Protein AF-A0A2D3VMS0-F1 (afdb_monomer)

pLDDT: mean 95.57, std 4.61, range [65.31, 98.81]

Mean predicted aligned error: 2.78 Å

Solvent-accessible surface area (backbone atoms only — not comparable to full-atom values): 6832 Å² total; per-residue (Å²): 135,84,88,51,73,65,53,47,40,50,52,5,47,57,45,10,57,78,22,59,78,55,9,59,97,47,77,51,28,7,10,23,30,27,40,76,86,72,46,79,51,24,73,24,38,20,60,36,67,91,52,36,49,12,61,56,50,11,49,52,48,26,46,30,72,75,68,70,49,63,71,65,72,77,53,71,52,43,59,57,46,53,54,47,49,74,73,67,44,84,63,71,43,54,53,20,34,42,33,57,70,54,85,64,47,80,56,76,67,100,43,67,30,50,42,58,48,47,58,75,46,44,53,65,40,114

Sequence (126 aa):
MVIDANFYMNLALREAWKYQGLTYQNPAVGCTIVGKHGEILAVEAHKKAGEPHAEVEALKMAYYKLTSDEEILKLTASAEIHTYLSKNHNNCFVGTSVFTTLEPCSHIGKTPSCADLLCKLKIKKL

Secondary structure (DSSP, 8-state):
---SHHHHHHHHHHHHHTTTTTTTTSPP-EEEEE-TTS-EEEEEE--STTSPPHHHHHHHHHHHHHH--THHHH--SHHHHHHHHHHH-TTTTTT-EEEESSPPP-S-SSS--HHHHHHHTT-SB-

Foldseek 3Di:
DDQDLVNQLVLQVVQLVVQCPQAPVDHRKWKWKAAQVRDTLFIHIDRYHQWAHNLLVRVLSSQCSQPVDCVSVVDTHQQVSLVCCLVPVPLSQANMEMHMPDDWAPDCDSHGTSVVSCVSSNHPYD

Nearest PDB structures (foldseek):
  2b3z-assembly1_D  TM=9.300E-01  e=3.241E-07  Bacillus subtilis
  3zpc-assembly1_B  TM=9.444E-01  e=4.997E-07  Acinetobacter baumannii
  2w4l-assembly1_C  TM=7.124E-01  e=3.688E-03  Homo sapiens
  2w4l-assembly1_F  TM=6.275E-01  e=9.922E-03  Homo sapiens
  5xko-assembly1_A  TM=6.334E-01  e=7.747E-03  Mycolicibacterium smegmatis MC2 155

Structure (mmCIF, N/CA/C/O backbone):
data_AF-A0A2D3VMS0-F1
#
_entry.id   AF-A0A2D3VMS0-F1
#
loop_
_atom_site.group_PDB
_atom_site.id
_atom_site.type_symbol
_atom_site.label_atom_id
_atom_site.label_alt_id
_atom_site.label_comp_id
_atom_site.label_asym_id
_atom_site.label_entity_id
_atom_site.label_seq_id
_atom_site.pdbx_PDB_ins_code
_atom_site.Cartn_x
_atom_site.Cartn_y
_atom_site.Cartn_z
_atom_site.occupancy
_atom_site.B_iso_or_equiv
_atom_site.auth_seq_id
_atom_site.auth_comp_id
_atom_site.auth_asym_id
_atom_site.auth_atom_id
_atom_site.pdbx_PDB_model_num
ATOM 1 N N . MET A 1 1 ? -25.088 -6.061 -6.318 1.00 65.31 1 MET A N 1
ATOM 2 C CA . MET A 1 1 ? -23.634 -6.330 -6.317 1.00 65.31 1 MET A CA 1
ATOM 3 C C . MET A 1 1 ? -23.244 -6.674 -4.892 1.00 65.31 1 MET A C 1
ATOM 5 O O . MET A 1 1 ? -23.575 -5.898 -4.007 1.00 65.31 1 MET A O 1
ATOM 9 N N . VAL A 1 2 ? -22.657 -7.847 -4.662 1.00 79.19 2 VAL A N 1
ATOM 10 C CA . VAL A 1 2 ? -22.180 -8.258 -3.332 1.00 79.19 2 VAL A CA 1
ATOM 11 C C . VAL A 1 2 ? -20.763 -7.714 -3.164 1.00 79.19 2 VAL A C 1
ATOM 13 O O . VAL A 1 2 ? -19.952 -7.862 -4.074 1.00 79.19 2 VAL A O 1
ATOM 16 N N . ILE A 1 3 ? -20.489 -7.038 -2.048 1.00 89.56 3 ILE A N 1
ATOM 17 C CA . ILE A 1 3 ? -19.142 -6.570 -1.706 1.00 89.56 3 ILE A CA 1
ATOM 18 C C . ILE A 1 3 ? -18.486 -7.672 -0.872 1.00 89.56 3 ILE A C 1
ATOM 20 O O . ILE A 1 3 ? -18.919 -7.945 0.245 1.00 89.56 3 ILE A O 1
ATOM 24 N N . ASP A 1 4 ? -17.476 -8.326 -1.437 1.00 92.44 4 ASP A N 1
ATOM 25 C CA . ASP A 1 4 ? -16.727 -9.425 -0.826 1.00 92.44 4 ASP A CA 1
ATOM 26 C C . ASP A 1 4 ? -15.218 -9.317 -1.136 1.00 92.44 4 ASP A C 1
ATOM 28 O O . ASP A 1 4 ? -14.747 -8.342 -1.724 1.00 92.44 4 ASP A O 1
ATOM 32 N N . ALA A 1 5 ? -14.432 -10.323 -0.744 1.00 94.12 5 ALA A N 1
ATOM 33 C CA . ALA A 1 5 ? -12.997 -10.361 -1.037 1.00 94.12 5 ALA A CA 1
ATOM 34 C C . ALA A 1 5 ? -12.687 -10.309 -2.547 1.00 94.12 5 ALA A C 1
ATOM 36 O O . ALA A 1 5 ? -11.714 -9.672 -2.952 1.00 94.12 5 ALA A O 1
ATOM 37 N N . ASN A 1 6 ? -13.525 -10.934 -3.383 1.00 96.31 6 ASN A N 1
ATOM 38 C CA . ASN A 1 6 ? -13.342 -10.933 -4.834 1.00 96.31 6 ASN A CA 1
ATOM 39 C C . ASN A 1 6 ? -13.570 -9.540 -5.414 1.00 96.31 6 ASN A C 1
ATOM 41 O O . ASN A 1 6 ? -12.862 -9.139 -6.334 1.00 96.31 6 ASN A O 1
ATOM 45 N N . PHE A 1 7 ? -14.533 -8.785 -4.884 1.00 97.38 7 PHE A N 1
ATOM 46 C CA . PHE A 1 7 ? -14.749 -7.398 -5.278 1.00 97.38 7 PHE A CA 1
ATOM 47 C C . PHE A 1 7 ? -13.476 -6.560 -5.081 1.00 97.38 7 PHE A C 1
ATOM 49 O O . PHE A 1 7 ? -13.023 -5.928 -6.034 1.00 97.38 7 PHE A O 1
ATOM 56 N N . TYR A 1 8 ? -12.849 -6.615 -3.901 1.00 97.88 8 TYR A N 1
ATOM 57 C CA . TYR A 1 8 ? -11.621 -5.857 -3.625 1.00 97.88 8 TYR A CA 1
ATOM 58 C C . TYR A 1 8 ? -10.423 -6.348 -4.447 1.00 97.88 8 TYR A C 1
ATOM 60 O O . TYR A 1 8 ? -9.695 -5.534 -5.011 1.00 97.88 8 TYR A O 1
ATOM 68 N N . MET A 1 9 ? -10.253 -7.665 -4.595 1.00 98.12 9 MET A N 1
ATOM 69 C CA . MET A 1 9 ? -9.189 -8.220 -5.438 1.00 98.12 9 MET A CA 1
ATOM 70 C C . MET A 1 9 ? -9.348 -7.805 -6.909 1.00 98.12 9 MET A C 1
ATOM 72 O O . MET A 1 9 ? -8.369 -7.478 -7.575 1.00 98.12 9 MET A O 1
ATOM 76 N N . ASN A 1 10 ? -10.580 -7.740 -7.421 1.00 98.12 10 ASN A N 1
ATOM 77 C CA . ASN A 1 10 ? -10.845 -7.265 -8.779 1.00 98.12 10 ASN A CA 1
ATOM 78 C C . ASN A 1 10 ? -10.495 -5.784 -8.972 1.00 98.12 10 ASN A C 1
ATOM 80 O O . ASN A 1 10 ? -10.097 -5.404 -10.074 1.00 98.12 10 ASN A O 1
ATOM 84 N N . LEU A 1 11 ? -10.620 -4.945 -7.937 1.00 98.31 11 LEU A N 1
ATOM 85 C CA . LEU A 1 11 ? -10.139 -3.561 -7.999 1.00 98.31 11 LEU A CA 1
ATOM 86 C C . LEU A 1 11 ? -8.616 -3.526 -8.149 1.00 98.31 11 LEU A C 1
ATOM 88 O O . LEU A 1 11 ? -8.119 -2.867 -9.060 1.00 98.31 11 LEU A O 1
ATOM 92 N N . ALA A 1 12 ? -7.896 -4.301 -7.334 1.00 98.56 12 ALA A N 1
ATOM 93 C CA . ALA A 1 12 ? -6.444 -4.424 -7.424 1.00 98.56 12 ALA A CA 1
ATOM 94 C C . ALA A 1 12 ? -5.993 -4.941 -8.807 1.00 98.56 12 ALA A C 1
ATOM 96 O O . ALA A 1 12 ? -5.112 -4.352 -9.427 1.00 98.56 12 ALA A O 1
ATOM 97 N N . LEU A 1 13 ? -6.645 -5.982 -9.342 1.00 98.44 13 LEU A N 1
ATOM 98 C CA . LEU A 1 13 ? -6.355 -6.529 -10.676 1.00 98.44 13 LEU A CA 1
ATOM 99 C C . LEU A 1 13 ? -6.563 -5.500 -11.792 1.00 98.44 13 LEU A C 1
ATOM 101 O O . LEU A 1 13 ? -5.730 -5.386 -12.691 1.00 98.44 13 LEU A O 1
ATOM 105 N N . ARG A 1 14 ? -7.659 -4.735 -11.741 1.00 98.38 14 ARG A N 1
ATOM 106 C CA . ARG A 1 14 ? -7.930 -3.675 -12.724 1.00 98.38 14 ARG A CA 1
ATOM 107 C C . ARG A 1 14 ? -6.893 -2.563 -12.657 1.00 98.38 14 ARG A C 1
ATOM 109 O O . ARG A 1 14 ? -6.510 -2.048 -13.703 1.00 98.38 14 ARG A O 1
ATOM 116 N N . GLU A 1 15 ? -6.443 -2.206 -11.457 1.00 98.50 15 GLU A N 1
ATOM 117 C CA . GLU A 1 15 ? -5.408 -1.189 -11.283 1.00 98.50 15 GLU A CA 1
ATOM 118 C C . GLU A 1 15 ? -4.059 -1.670 -11.821 1.00 98.50 15 GLU A C 1
ATOM 120 O O . GLU A 1 15 ? -3.427 -0.959 -12.599 1.00 98.50 15 GLU A O 1
ATOM 125 N N . ALA A 1 16 ? -3.668 -2.910 -11.506 1.00 98.12 16 ALA A N 1
ATOM 126 C CA . ALA A 1 16 ? -2.458 -3.538 -12.037 1.00 98.12 16 ALA A CA 1
ATOM 127 C C . ALA A 1 16 ? -2.444 -3.543 -13.574 1.00 98.12 16 ALA A C 1
ATOM 129 O O . AL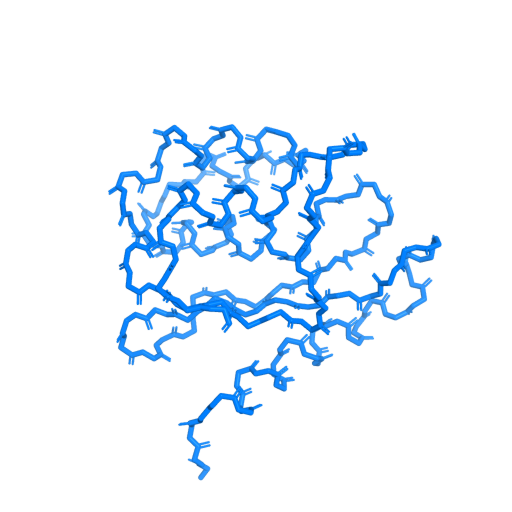A A 1 16 ? -1.436 -3.214 -14.200 1.00 98.12 16 ALA A O 1
ATOM 130 N N . TRP A 1 17 ? -3.587 -3.866 -14.192 1.00 97.75 17 TRP A N 1
ATOM 131 C CA . TRP 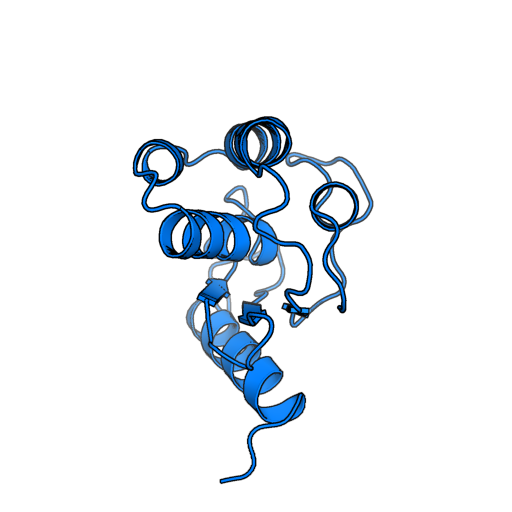A 1 17 ? -3.714 -3.978 -15.646 1.00 97.75 17 TRP A CA 1
ATOM 132 C C . TRP A 1 17 ? -3.391 -2.678 -16.393 1.00 97.75 17 TRP A C 1
ATOM 134 O O . TRP A 1 17 ? -2.882 -2.729 -17.512 1.00 97.75 17 TRP A O 1
ATOM 144 N N . LYS A 1 18 ? -3.619 -1.510 -15.777 1.00 97.50 18 LYS A N 1
ATOM 145 C CA . LYS A 1 18 ? -3.278 -0.207 -16.377 1.00 97.50 18 LYS A CA 1
ATOM 146 C C . LYS A 1 18 ? -1.780 -0.050 -16.653 1.00 97.50 18 LYS A C 1
ATOM 148 O O . LYS A 1 18 ? -1.411 0.725 -17.530 1.00 97.50 18 LYS A O 1
ATOM 153 N N . TYR A 1 19 ? -0.937 -0.780 -15.924 1.00 96.44 19 TYR A N 1
ATOM 154 C CA . TYR A 1 19 ? 0.524 -0.706 -16.007 1.00 96.44 19 TYR A CA 1
ATOM 155 C C . TYR A 1 19 ? 1.151 -1.957 -16.630 1.00 96.44 19 TYR A C 1
ATOM 157 O O . TYR A 1 19 ? 2.370 -2.140 -16.582 1.00 96.44 19 TYR A O 1
ATOM 165 N N . GLN A 1 20 ? 0.336 -2.817 -17.247 1.00 93.69 20 GLN A N 1
ATOM 166 C CA . GLN A 1 20 ? 0.813 -4.043 -17.871 1.00 93.69 20 GLN A CA 1
ATOM 167 C C . GLN A 1 20 ? 1.891 -3.745 -18.924 1.00 93.69 20 GLN A C 1
ATOM 169 O O . GLN A 1 20 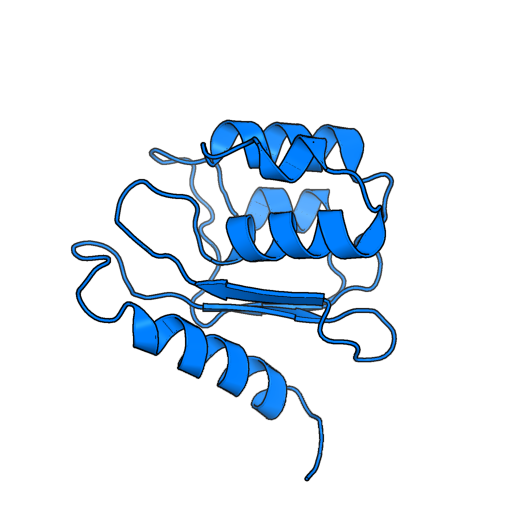? 1.698 -2.939 -19.832 1.00 93.69 20 GLN A O 1
ATOM 174 N N . GLY A 1 21 ? 3.049 -4.393 -18.785 1.00 90.69 21 GLY A N 1
ATOM 175 C CA . GLY A 1 21 ? 4.216 -4.197 -19.654 1.00 90.69 21 GLY A CA 1
ATOM 176 C C . GLY A 1 21 ? 5.068 -2.955 -19.351 1.00 90.69 21 GLY A C 1
ATOM 177 O O . GLY A 1 21 ? 6.244 -2.947 -19.706 1.00 90.69 21 GLY A O 1
ATOM 178 N N . LEU A 1 22 ? 4.545 -1.946 -18.643 1.00 92.06 22 LEU A N 1
ATOM 179 C CA . LEU A 1 22 ? 5.303 -0.743 -18.249 1.00 92.06 22 LEU A CA 1
ATOM 180 C C . LEU A 1 22 ? 6.251 -0.997 -17.069 1.00 92.06 22 LEU A C 1
ATOM 182 O O . LEU A 1 22 ? 7.232 -0.278 -16.878 1.00 92.06 22 LEU A O 1
ATOM 186 N N . THR A 1 23 ? 5.977 -2.041 -16.290 1.00 91.69 23 THR A N 1
ATOM 187 C CA . THR A 1 23 ? 6.778 -2.437 -15.128 1.00 91.69 23 THR A CA 1
ATOM 188 C C . THR A 1 23 ? 7.938 -3.372 -15.468 1.00 91.69 23 THR A C 1
ATOM 190 O O . THR A 1 23 ? 8.733 -3.664 -14.580 1.00 91.69 23 THR A O 1
ATOM 193 N N . TYR A 1 24 ? 8.067 -3.844 -16.716 1.00 90.31 24 TYR A N 1
ATOM 194 C CA . TYR A 1 24 ? 9.082 -4.832 -17.111 1.00 90.31 24 TYR A CA 1
ATOM 195 C C . TYR A 1 24 ? 10.507 -4.392 -16.704 1.00 90.31 24 TYR A C 1
ATOM 197 O O . TYR A 1 24 ? 10.887 -3.239 -16.895 1.00 90.31 24 TYR A O 1
ATOM 205 N N . GLN A 1 25 ? 11.358 -5.255 -16.136 1.00 90.19 25 GLN A N 1
ATOM 206 C CA . GLN A 1 25 ? 11.241 -6.714 -15.934 1.00 90.19 25 GLN A CA 1
ATOM 207 C C . GLN A 1 25 ? 10.357 -7.162 -14.756 1.00 90.19 25 GLN A C 1
ATOM 209 O O . GLN A 1 25 ? 10.201 -8.360 -14.536 1.00 90.19 25 GLN A O 1
ATOM 214 N N . ASN A 1 26 ? 9.768 -6.232 -14.006 1.00 89.94 26 ASN A N 1
ATOM 215 C CA . ASN A 1 26 ? 8.949 -6.543 -12.838 1.00 89.94 26 ASN A CA 1
ATOM 216 C C . ASN A 1 26 ? 7.493 -6.871 -13.228 1.00 89.94 26 ASN A C 1
ATOM 218 O O . ASN A 1 26 ? 6.988 -6.349 -14.232 1.00 89.94 26 ASN A O 1
ATOM 222 N N . PRO A 1 27 ? 6.782 -7.685 -12.425 1.00 93.50 27 PRO A N 1
ATOM 223 C CA . PRO A 1 27 ? 5.358 -7.931 -12.625 1.00 93.50 27 PRO A CA 1
ATOM 224 C C . PRO A 1 27 ? 4.530 -6.658 -12.408 1.00 93.50 27 PRO A C 1
ATOM 226 O O . PRO A 1 27 ? 4.865 -5.819 -11.568 1.00 93.50 27 PRO A O 1
ATOM 229 N N . ALA A 1 28 ? 3.416 -6.543 -13.130 1.00 96.44 28 ALA A N 1
ATOM 230 C CA . ALA A 1 28 ? 2.387 -5.562 -12.816 1.00 96.44 28 ALA A CA 1
ATOM 231 C C . ALA A 1 28 ? 1.590 -6.066 -11.606 1.00 96.44 28 ALA A C 1
ATOM 233 O O . ALA A 1 28 ? 0.969 -7.129 -11.654 1.00 96.44 28 ALA A O 1
ATOM 234 N N . VAL A 1 29 ? 1.640 -5.315 -10.509 1.00 98.19 29 VAL A N 1
ATOM 235 C CA . VAL A 1 29 ? 0.991 -5.665 -9.239 1.00 98.19 29 VAL A CA 1
ATOM 236 C C . VAL A 1 29 ? 0.043 -4.543 -8.857 1.00 98.19 29 VAL A C 1
ATOM 238 O O . VAL A 1 29 ? 0.371 -3.372 -9.046 1.00 98.19 29 VAL A O 1
ATOM 241 N N . GLY A 1 30 ? -1.120 -4.901 -8.324 1.00 98.56 30 GLY A N 1
ATOM 242 C CA . GLY A 1 30 ? -2.093 -3.975 -7.764 1.00 98.56 30 GLY A CA 1
ATOM 243 C C . GLY A 1 30 ? -2.365 -4.301 -6.305 1.00 98.56 30 GLY A C 1
ATOM 244 O O . GLY A 1 30 ? -2.255 -5.453 -5.887 1.00 98.56 30 GLY A O 1
ATOM 245 N N . CYS A 1 31 ? -2.738 -3.288 -5.532 1.00 98.75 31 CYS A N 1
ATOM 246 C CA . CYS A 1 31 ? -3.030 -3.414 -4.116 1.00 98.75 31 CYS A CA 1
ATOM 247 C C . CYS A 1 31 ? -4.220 -2.534 -3.725 1.00 98.75 31 CYS A C 1
ATOM 249 O O . CYS A 1 31 ? -4.282 -1.356 -4.071 1.00 98.75 31 CYS A O 1
ATOM 251 N N . THR A 1 32 ? -5.170 -3.113 -2.993 1.00 98.81 32 THR A N 1
ATOM 252 C CA . THR A 1 32 ? -6.310 -2.412 -2.395 1.00 98.81 32 THR A CA 1
ATOM 253 C C . THR A 1 32 ? -6.192 -2.436 -0.874 1.00 98.81 32 THR A C 1
ATOM 255 O O . THR A 1 32 ? -6.074 -3.508 -0.282 1.00 98.81 32 THR A O 1
ATOM 258 N N . ILE A 1 33 ? -6.283 -1.267 -0.234 1.00 98.50 33 ILE A N 1
ATOM 259 C CA . ILE A 1 33 ? -6.379 -1.135 1.226 1.00 98.50 33 ILE A CA 1
ATOM 260 C C . ILE A 1 33 ? -7.836 -0.890 1.598 1.00 98.50 33 ILE A C 1
ATOM 262 O O . ILE A 1 33 ? -8.463 0.052 1.108 1.00 98.50 33 ILE A O 1
ATOM 266 N N . VAL A 1 34 ? -8.365 -1.717 2.492 1.00 98.44 34 VAL A N 1
ATOM 267 C CA . VAL A 1 34 ? -9.750 -1.662 2.961 1.00 98.44 34 VAL A CA 1
ATOM 268 C C . VAL A 1 34 ? -9.758 -1.382 4.453 1.00 98.44 34 VAL A C 1
ATOM 270 O O . VAL A 1 34 ? -9.063 -2.041 5.225 1.00 98.44 34 VAL A O 1
ATOM 273 N N . GLY A 1 35 ? -10.535 -0.396 4.875 1.00 97.38 35 GLY A N 1
ATOM 274 C CA . GLY A 1 35 ? -10.689 -0.080 6.282 1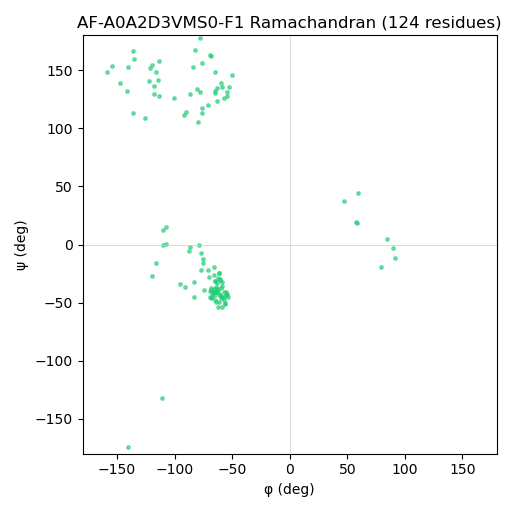.00 97.38 35 GLY A CA 1
ATOM 275 C C . GLY A 1 35 ? -11.635 -1.034 7.013 1.00 97.38 35 GLY A C 1
ATOM 276 O O . GLY A 1 35 ? -12.205 -1.972 6.450 1.00 97.38 35 GLY A O 1
ATOM 277 N N . LYS A 1 36 ? -11.772 -0.822 8.320 1.00 94.75 36 LYS A N 1
ATOM 278 C CA . LYS A 1 36 ? -12.458 -1.748 9.239 1.00 94.75 36 LYS A CA 1
ATOM 279 C C . LYS A 1 36 ? -13.961 -1.894 8.971 1.00 94.75 36 LYS A C 1
ATOM 281 O O . LYS A 1 36 ? -14.556 -2.871 9.423 1.00 94.75 36 LYS A O 1
ATOM 286 N N . HIS A 1 37 ? -14.570 -0.942 8.268 1.00 94.00 37 HIS A N 1
ATOM 287 C CA . HIS A 1 37 ? -15.990 -0.928 7.922 1.00 94.00 37 HIS A CA 1
ATOM 288 C C . HIS A 1 37 ? -16.228 -1.215 6.429 1.00 94.00 37 HIS A C 1
ATOM 290 O O . HIS A 1 37 ? -17.333 -1.008 5.932 1.00 94.00 37 HIS A O 1
ATOM 296 N N . GLY A 1 38 ? -15.216 -1.731 5.719 1.00 94.75 38 GLY A N 1
ATOM 297 C CA . GLY A 1 38 ? -15.307 -2.075 4.298 1.00 94.75 38 GLY A CA 1
ATOM 298 C C . GLY A 1 38 ? -15.060 -0.898 3.350 1.00 94.75 38 GLY A C 1
ATOM 299 O O . GLY A 1 38 ? -15.189 -1.059 2.134 1.00 94.75 38 GLY A O 1
ATOM 300 N N . GLU A 1 39 ? -14.695 0.272 3.879 1.00 96.12 39 GLU A N 1
ATOM 301 C CA . GLU A 1 39 ? -14.334 1.451 3.104 1.00 96.12 39 GLU A CA 1
ATOM 302 C C . GLU A 1 39 ? -13.057 1.210 2.294 1.00 96.12 39 GLU A C 1
ATOM 304 O O . GLU A 1 39 ? -12.051 0.736 2.815 1.00 96.12 39 GLU A O 1
ATOM 309 N N . ILE A 1 40 ? -13.067 1.561 1.009 1.00 98.25 40 ILE A N 1
ATOM 310 C CA . ILE A 1 40 ? -11.851 1.521 0.193 1.00 98.25 40 ILE A CA 1
ATOM 311 C C . ILE A 1 40 ? -11.005 2.732 0.578 1.00 98.25 40 ILE A C 1
ATOM 313 O O . ILE A 1 40 ? -11.397 3.879 0.334 1.00 98.25 40 ILE A O 1
ATOM 317 N N . LEU A 1 41 ? -9.852 2.489 1.192 1.00 98.44 41 LEU A N 1
ATOM 318 C CA . LEU A 1 41 ? -8.927 3.544 1.585 1.00 98.44 41 LEU A CA 1
ATOM 319 C C . LEU A 1 41 ? -8.038 3.959 0.411 1.00 98.44 41 LEU A C 1
ATOM 321 O O . LEU A 1 41 ? -7.920 5.150 0.142 1.00 98.44 41 LEU A O 1
ATOM 325 N N . ALA A 1 42 ? -7.497 2.990 -0.326 1.00 98.62 42 ALA A N 1
ATOM 326 C CA . ALA A 1 42 ? -6.689 3.226 -1.518 1.00 98.62 42 ALA A CA 1
ATOM 327 C C . ALA A 1 42 ? -6.740 2.023 -2.468 1.00 98.62 42 ALA A C 1
ATOM 329 O O . ALA A 1 42 ? -6.938 0.891 -2.021 1.00 98.62 42 ALA A O 1
ATOM 330 N N . VAL A 1 43 ? -6.531 2.277 -3.761 1.00 98.69 43 VAL A N 1
ATOM 331 C CA . VAL A 1 43 ? -6.284 1.262 -4.793 1.00 98.69 43 VAL A CA 1
ATOM 332 C C . VAL A 1 43 ? -5.141 1.785 -5.650 1.00 98.69 43 VAL A C 1
ATOM 334 O O . VAL A 1 43 ? -5.304 2.801 -6.315 1.00 98.69 43 VAL A O 1
ATOM 337 N N . GLU A 1 44 ? -3.991 1.124 -5.609 1.00 98.56 44 GLU A N 1
ATOM 338 C CA . GLU A 1 44 ? -2.785 1.559 -6.319 1.00 98.56 44 GLU A CA 1
ATOM 339 C C . GLU A 1 44 ? -2.101 0.376 -7.004 1.00 98.56 44 GLU A C 1
ATOM 341 O O . GLU A 1 44 ? -2.403 -0.789 -6.732 1.00 98.56 44 GLU A O 1
ATOM 346 N N . ALA A 1 45 ? -1.166 0.676 -7.901 1.00 98.19 45 ALA A N 1
ATOM 347 C CA . ALA A 1 45 ? -0.379 -0.315 -8.619 1.00 98.19 45 ALA A CA 1
ATOM 348 C C 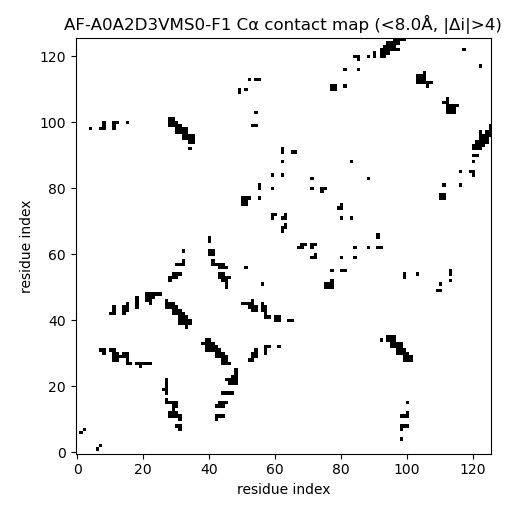. ALA A 1 45 ? 1.104 0.057 -8.653 1.00 98.19 45 ALA A C 1
ATOM 350 O O . ALA A 1 45 ? 1.476 1.218 -8.486 1.00 98.19 45 ALA A O 1
ATOM 351 N N . HIS A 1 46 ? 1.950 -0.939 -8.904 1.00 96.44 46 HIS A N 1
ATOM 352 C CA . HIS A 1 46 ? 3.347 -0.711 -9.249 1.00 96.44 46 HIS A CA 1
ATOM 353 C C . HIS A 1 46 ? 3.413 -0.128 -10.665 1.00 96.44 46 HIS A C 1
ATOM 355 O O . HIS A 1 46 ? 2.938 -0.754 -11.610 1.00 96.44 46 HIS A O 1
ATOM 361 N N . LYS A 1 47 ? 3.967 1.080 -10.809 1.00 94.81 47 LYS A N 1
ATOM 362 C CA . LYS A 1 47 ? 3.861 1.864 -12.054 1.00 94.81 47 LYS A CA 1
ATOM 363 C C . LYS A 1 47 ? 5.065 1.672 -12.976 1.00 94.81 47 LYS A C 1
ATOM 365 O O . LYS A 1 47 ? 4.907 1.661 -14.196 1.00 94.81 47 LYS A O 1
ATOM 370 N N . LYS A 1 48 ? 6.259 1.484 -12.403 1.00 92.81 48 LYS A N 1
ATOM 371 C CA . LYS A 1 48 ? 7.520 1.323 -13.138 1.00 92.81 48 LYS A CA 1
ATOM 372 C C . LYS A 1 48 ? 8.584 0.623 -12.295 1.00 92.81 48 LYS A C 1
ATOM 374 O O . LYS A 1 48 ? 8.675 0.837 -11.089 1.00 92.81 48 LYS A O 1
ATOM 379 N N . ALA A 1 49 ? 9.465 -0.141 -12.940 1.00 87.25 49 ALA A N 1
ATOM 380 C CA . ALA A 1 49 ? 10.600 -0.763 -12.266 1.00 87.25 49 ALA A CA 1
ATOM 381 C C . ALA A 1 49 ? 11.468 0.262 -11.505 1.00 87.25 49 ALA A C 1
ATOM 383 O O . ALA A 1 49 ? 11.937 1.249 -12.073 1.00 87.25 49 ALA A O 1
ATOM 384 N N . GLY A 1 50 ? 11.715 -0.012 -10.221 1.00 84.75 50 GLY A N 1
ATOM 385 C CA . GLY A 1 50 ? 12.493 0.851 -9.324 1.00 84.75 50 GLY A CA 1
ATOM 386 C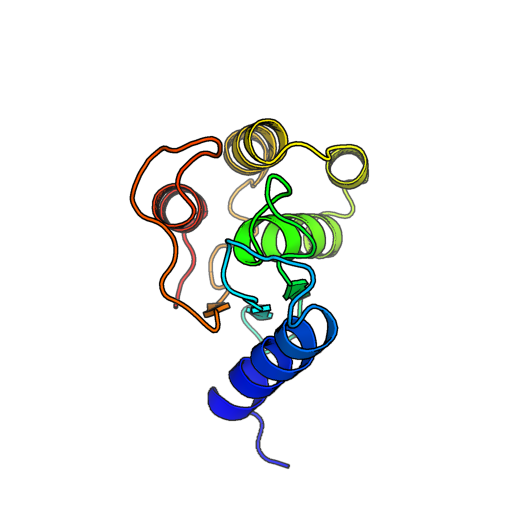 C . GLY A 1 50 ? 11.668 1.871 -8.533 1.00 84.75 50 GLY A C 1
ATOM 387 O O . GLY A 1 50 ? 12.191 2.438 -7.577 1.00 84.75 50 GLY A O 1
ATOM 388 N N . GLU A 1 51 ? 10.396 2.067 -8.879 1.00 90.75 51 GLU A N 1
ATOM 389 C CA . GLU A 1 51 ? 9.442 2.842 -8.077 1.00 90.75 51 GLU A CA 1
ATOM 390 C C . GLU A 1 51 ? 8.844 1.984 -6.944 1.00 90.75 51 GLU A C 1
ATOM 392 O O . GLU A 1 51 ? 9.028 0.759 -6.939 1.00 90.75 51 GLU A O 1
ATOM 397 N N . PRO A 1 52 ? 8.146 2.592 -5.962 1.00 95.62 52 PRO A N 1
ATOM 398 C CA . PRO A 1 52 ? 7.481 1.847 -4.898 1.00 95.62 52 PRO A CA 1
ATOM 399 C C . PRO A 1 52 ? 6.593 0.711 -5.426 1.00 95.62 52 PRO A C 1
ATOM 401 O O . PRO A 1 52 ? 5.987 0.793 -6.501 1.00 95.62 52 PRO A O 1
ATOM 404 N N . HIS A 1 53 ? 6.530 -0.383 -4.667 1.00 97.19 53 HIS A N 1
ATOM 405 C CA . HIS A 1 53 ? 5.606 -1.475 -4.966 1.00 97.19 53 HIS A CA 1
ATOM 406 C C . HIS A 1 53 ? 4.159 -1.034 -4.716 1.00 97.19 53 HIS A C 1
ATOM 408 O O . HIS A 1 53 ? 3.910 -0.051 -4.011 1.00 97.19 53 HIS A O 1
ATOM 414 N N . ALA A 1 54 ? 3.206 -1.782 -5.270 1.00 98.12 54 ALA A N 1
ATOM 415 C CA . ALA A 1 54 ? 1.785 -1.467 -5.167 1.00 98.12 54 ALA A CA 1
ATOM 416 C C . ALA A 1 54 ? 1.329 -1.318 -3.709 1.00 98.12 54 ALA A C 1
ATOM 418 O O . ALA A 1 54 ? 0.582 -0.401 -3.387 1.00 98.12 54 ALA A O 1
ATOM 419 N N . GLU A 1 55 ? 1.809 -2.184 -2.816 1.00 98.44 55 GLU A N 1
ATOM 420 C CA . GLU A 1 55 ? 1.487 -2.156 -1.392 1.00 98.44 55 GLU A CA 1
ATOM 421 C C . GLU A 1 55 ? 1.977 -0.873 -0.728 1.00 98.44 55 GLU A C 1
ATOM 423 O O . GLU A 1 55 ? 1.262 -0.284 0.077 1.00 98.44 55 GLU A O 1
ATOM 428 N N . VAL A 1 56 ? 3.174 -0.412 -1.089 1.00 98.12 56 VAL A N 1
ATOM 429 C CA . VAL A 1 56 ? 3.783 0.796 -0.523 1.00 98.12 56 VAL A CA 1
ATOM 430 C C . VAL A 1 56 ? 3.011 2.034 -0.958 1.00 98.12 56 VAL A C 1
ATOM 432 O O . VAL A 1 56 ? 2.679 2.869 -0.118 1.00 98.12 56 VAL A O 1
ATOM 435 N N . GLU A 1 57 ? 2.675 2.129 -2.244 1.00 98.25 57 GLU A N 1
ATOM 436 C CA . GLU A 1 57 ? 1.898 3.251 -2.773 1.00 98.25 57 GLU A CA 1
ATOM 437 C C . GLU A 1 57 ? 0.468 3.250 -2.209 1.00 98.25 57 GLU A C 1
ATOM 439 O O . GLU A 1 57 ? -0.039 4.284 -1.772 1.00 98.25 57 GLU A O 1
ATOM 444 N N . ALA A 1 58 ? -0.164 2.077 -2.106 1.00 98.62 58 ALA A N 1
ATOM 445 C CA . ALA A 1 58 ? -1.496 1.957 -1.527 1.00 98.62 58 ALA A CA 1
ATOM 446 C C . ALA A 1 58 ? -1.502 2.336 -0.035 1.00 98.62 58 ALA A C 1
ATOM 448 O O . ALA A 1 58 ? -2.398 3.048 0.417 1.00 98.62 58 ALA A O 1
ATOM 449 N N . LEU A 1 59 ? -0.488 1.921 0.735 1.00 98.62 59 LEU A N 1
ATOM 450 C CA . LEU A 1 59 ? -0.323 2.322 2.136 1.00 98.62 59 LEU A CA 1
ATOM 451 C C . LEU A 1 59 ? -0.056 3.824 2.277 1.00 98.62 59 LEU A C 1
ATOM 453 O O . LEU A 1 59 ? -0.624 4.448 3.168 1.00 98.62 59 LEU A O 1
ATOM 457 N N . LYS A 1 60 ? 0.759 4.418 1.398 1.00 98.62 60 LYS A N 1
ATOM 458 C CA . LYS A 1 60 ? 1.014 5.866 1.353 1.00 98.62 60 LYS A CA 1
ATOM 459 C C . LYS A 1 60 ? -0.295 6.647 1.189 1.00 98.62 60 LYS A C 1
ATOM 461 O O . LYS A 1 60 ? -0.594 7.529 1.993 1.00 98.62 60 LYS A O 1
ATOM 466 N N . MET A 1 61 ? -1.104 6.277 0.197 1.00 98.69 61 MET A N 1
ATOM 467 C CA . MET A 1 61 ? -2.389 6.929 -0.073 1.00 98.69 61 MET A CA 1
ATOM 468 C C . MET A 1 61 ? -3.424 6.668 1.028 1.00 98.69 61 MET A C 1
ATOM 470 O O . MET A 1 61 ? -4.150 7.578 1.431 1.00 98.69 61 MET A O 1
ATOM 474 N N . ALA A 1 62 ? -3.468 5.447 1.566 1.00 98.50 62 ALA A N 1
ATOM 475 C CA . ALA A 1 62 ? -4.351 5.109 2.676 1.00 98.50 62 ALA A CA 1
ATOM 476 C C . ALA A 1 62 ? -3.974 5.857 3.963 1.00 98.50 62 ALA A C 1
ATOM 478 O O . ALA A 1 62 ? -4.870 6.297 4.677 1.00 98.50 62 ALA A O 1
ATOM 479 N N . TYR A 1 63 ? -2.679 6.046 4.241 1.00 98.62 63 TYR A N 1
ATOM 480 C CA . TYR A 1 63 ? -2.211 6.851 5.369 1.00 98.62 63 TYR A CA 1
ATOM 481 C C . TYR A 1 63 ? -2.731 8.280 5.260 1.00 98.62 63 TYR A C 1
ATOM 483 O O . TYR A 1 63 ? -3.421 8.733 6.166 1.00 98.62 63 TYR A O 1
ATOM 491 N N . TYR A 1 64 ? -2.490 8.939 4.120 1.00 98.50 64 TYR A N 1
ATOM 492 C CA . TYR A 1 64 ? -2.995 10.290 3.873 1.00 98.50 64 TYR A CA 1
ATOM 493 C C . TYR A 1 64 ? -4.511 10.373 4.081 1.00 98.50 64 TYR A C 1
ATOM 495 O O . TYR A 1 64 ? -4.995 11.264 4.769 1.00 98.50 64 TYR A O 1
ATOM 503 N N . LYS A 1 65 ? -5.277 9.406 3.567 1.00 98.25 65 LYS A N 1
ATOM 504 C CA . LYS A 1 65 ? -6.734 9.390 3.748 1.00 98.25 65 LYS A CA 1
ATOM 505 C C . LYS A 1 65 ? -7.173 9.215 5.207 1.00 98.25 65 LYS A C 1
ATOM 507 O O . LYS A 1 65 ? -8.238 9.700 5.578 1.00 98.25 65 LYS A O 1
ATOM 512 N N . LEU A 1 66 ? -6.398 8.495 6.015 1.00 97.62 66 LEU A N 1
ATOM 513 C CA . LEU A 1 66 ? -6.705 8.237 7.423 1.00 97.62 66 LEU A CA 1
ATOM 514 C C . LEU A 1 66 ? -6.274 9.380 8.350 1.00 97.62 66 LEU A C 1
ATOM 516 O O . LEU A 1 66 ? -6.908 9.578 9.385 1.00 97.62 66 LEU A O 1
ATOM 520 N N . THR A 1 67 ? -5.195 10.093 8.020 1.00 97.81 67 THR A N 1
ATOM 521 C CA . THR A 1 67 ? -4.559 11.071 8.920 1.00 97.81 67 THR A CA 1
ATOM 522 C C . THR A 1 67 ? -4.599 12.510 8.415 1.00 97.81 67 THR A C 1
ATOM 524 O O . THR A 1 67 ? -4.362 13.422 9.203 1.00 97.81 67 THR A O 1
ATOM 527 N N . SER A 1 68 ? -4.887 12.721 7.129 1.00 97.94 68 SER A N 1
ATOM 528 C CA . SER A 1 68 ? -4.767 14.002 6.418 1.00 97.94 68 SER A CA 1
ATOM 529 C C . SER A 1 68 ? -3.363 14.620 6.457 1.00 97.94 68 SER A C 1
ATOM 531 O O . SER A 1 68 ? -3.204 15.813 6.217 1.00 97.94 68 SER A O 1
ATOM 533 N N . ASP A 1 69 ? -2.337 13.823 6.754 1.00 97.94 69 ASP A N 1
ATOM 534 C CA . ASP A 1 69 ? -0.945 14.268 6.769 1.00 97.94 69 ASP A CA 1
ATOM 535 C C . ASP A 1 69 ? -0.390 14.327 5.340 1.00 97.94 69 ASP A C 1
ATOM 537 O O . ASP A 1 69 ? -0.126 13.295 4.724 1.00 97.94 69 ASP A O 1
ATOM 541 N N . GLU A 1 70 ? -0.233 15.535 4.800 1.00 97.50 70 GLU A N 1
ATOM 542 C CA . GLU A 1 70 ? 0.232 15.776 3.428 1.00 97.50 70 GLU A CA 1
ATOM 543 C C . GLU A 1 70 ? 1.741 15.561 3.235 1.00 97.50 70 GLU A C 1
ATOM 545 O O . GLU A 1 70 ? 2.193 15.408 2.097 1.00 97.50 70 GLU A O 1
ATOM 550 N N . GLU A 1 71 ? 2.543 15.502 4.304 1.00 97.88 71 GLU A N 1
ATOM 551 C CA . GLU A 1 71 ? 3.999 15.329 4.187 1.00 97.88 71 GLU A CA 1
ATOM 552 C C . GLU A 1 71 ? 4.357 13.987 3.541 1.00 97.88 71 GLU A C 1
ATOM 554 O O . GLU A 1 71 ? 5.294 13.902 2.743 1.00 97.88 71 GLU A O 1
ATOM 559 N N . ILE A 1 72 ? 3.549 12.951 3.792 1.00 98.06 72 ILE A N 1
ATOM 560 C CA . ILE A 1 72 ? 3.707 11.629 3.173 1.00 98.06 72 ILE A CA 1
ATOM 561 C C . ILE A 1 72 ? 3.630 11.692 1.644 1.00 98.06 72 ILE A C 1
ATOM 563 O O . ILE A 1 72 ? 4.300 10.917 0.965 1.00 98.06 72 ILE A O 1
ATOM 567 N N . LEU A 1 73 ? 2.842 12.618 1.080 1.00 97.44 73 LEU A N 1
ATOM 568 C CA . LEU A 1 73 ? 2.601 12.708 -0.361 1.00 97.44 73 LEU A CA 1
ATOM 569 C C . LEU A 1 73 ? 3.844 13.184 -1.116 1.00 97.44 73 LEU A C 1
ATOM 571 O O . LEU A 1 73 ? 4.046 12.782 -2.264 1.00 97.44 73 LEU A O 1
ATOM 575 N N . LYS A 1 74 ? 4.697 13.968 -0.446 1.00 97.62 74 LYS A N 1
ATOM 576 C CA . LYS A 1 74 ? 5.962 14.487 -0.983 1.00 97.62 74 LYS A CA 1
ATOM 577 C C . LYS A 1 74 ? 7.021 13.392 -1.149 1.00 97.62 74 LYS A C 1
ATOM 579 O O . LYS A 1 74 ? 7.946 13.559 -1.941 1.00 97.62 74 LYS A O 1
ATOM 584 N N . LEU A 1 75 ? 6.893 12.275 -0.429 1.00 97.50 75 LEU A N 1
ATOM 585 C CA . LEU A 1 75 ? 7.842 11.165 -0.492 1.00 97.50 75 LEU A CA 1
ATOM 586 C C . LEU A 1 75 ? 7.607 10.320 -1.743 1.00 97.50 75 LEU A C 1
ATOM 588 O O . LEU A 1 75 ? 6.485 9.895 -2.027 1.00 97.50 75 LEU A O 1
ATOM 592 N N . THR A 1 76 ? 8.678 10.042 -2.480 1.00 95.50 76 THR A N 1
ATOM 593 C CA . THR A 1 76 ? 8.617 9.259 -3.727 1.00 95.50 76 THR A CA 1
ATOM 594 C C . THR A 1 76 ? 9.454 7.987 -3.659 1.00 95.50 76 THR A C 1
ATOM 596 O O . THR A 1 76 ? 9.112 6.994 -4.299 1.00 95.50 76 THR A O 1
ATOM 599 N N . ALA A 1 77 ? 10.516 7.962 -2.850 1.00 95.75 77 ALA A N 1
ATOM 600 C CA . ALA A 1 77 ? 11.341 6.776 -2.697 1.00 95.75 77 ALA A CA 1
ATOM 601 C C . ALA A 1 77 ? 10.699 5.765 -1.735 1.00 95.75 77 ALA A C 1
ATOM 603 O O . ALA A 1 77 ? 10.304 6.096 -0.616 1.00 95.75 77 ALA A O 1
ATOM 604 N N . SER A 1 78 ? 10.684 4.488 -2.131 1.00 95.38 78 SER A N 1
ATOM 605 C CA . SER A 1 78 ? 10.112 3.403 -1.318 1.00 95.38 78 SER A CA 1
ATOM 606 C C . SER A 1 78 ? 10.720 3.350 0.087 1.00 95.38 78 SER A C 1
ATOM 608 O O . SER A 1 78 ? 10.002 3.198 1.068 1.00 95.38 78 SER A O 1
ATOM 610 N N . ALA A 1 79 ? 12.040 3.513 0.219 1.00 96.06 79 ALA A N 1
ATOM 611 C CA . ALA A 1 79 ? 12.709 3.462 1.520 1.00 96.06 79 ALA A CA 1
ATOM 612 C C . ALA A 1 79 ? 12.270 4.594 2.470 1.00 96.06 79 ALA A C 1
ATOM 614 O O . ALA A 1 79 ? 12.114 4.372 3.676 1.00 96.06 79 ALA A O 1
ATOM 615 N N . GLU A 1 80 ? 12.028 5.789 1.928 1.00 97.50 80 GLU A N 1
ATOM 616 C CA . GLU A 1 80 ? 11.546 6.941 2.693 1.00 97.50 80 GLU A CA 1
ATOM 617 C C . GLU A 1 80 ? 10.111 6.711 3.158 1.00 97.50 80 GLU A C 1
ATOM 619 O O . GLU A 1 80 ? 9.826 6.875 4.343 1.00 97.50 80 GLU A O 1
ATOM 624 N N . ILE A 1 81 ? 9.239 6.226 2.266 1.00 98.06 81 ILE A N 1
ATOM 625 C CA . ILE A 1 81 ? 7.846 5.897 2.593 1.00 98.06 81 ILE A CA 1
ATOM 626 C C . ILE A 1 81 ? 7.791 4.822 3.688 1.00 98.06 81 ILE A C 1
ATOM 628 O O . ILE A 1 81 ? 7.080 4.989 4.677 1.00 98.06 81 ILE A O 1
ATOM 632 N N . HIS A 1 82 ? 8.585 3.750 3.579 1.00 97.62 82 HIS A N 1
ATOM 633 C CA . HIS A 1 82 ? 8.658 2.713 4.618 1.00 97.62 82 HIS A CA 1
ATOM 634 C C . HIS A 1 82 ? 9.051 3.294 5.976 1.00 97.62 82 HIS A C 1
ATOM 636 O O . HIS A 1 82 ? 8.434 2.973 6.996 1.00 97.62 82 HIS A O 1
ATOM 642 N N . THR A 1 83 ? 10.091 4.130 5.993 1.00 97.69 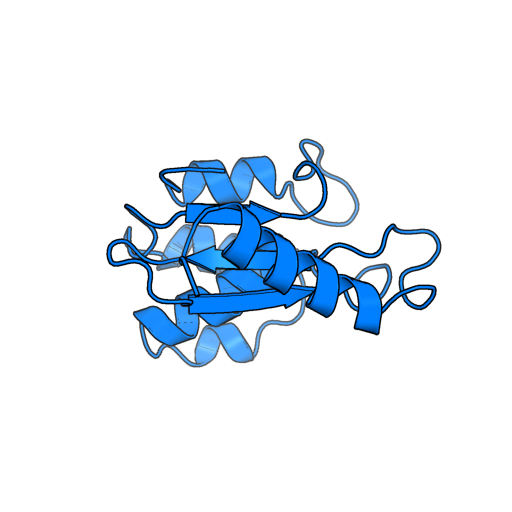83 THR A N 1
ATOM 643 C CA . THR A 1 83 ? 10.599 4.747 7.222 1.00 97.69 83 THR A CA 1
ATOM 644 C C . THR A 1 83 ? 9.558 5.678 7.828 1.00 97.69 83 THR A C 1
ATOM 646 O O . THR A 1 83 ? 9.333 5.636 9.037 1.00 97.69 83 THR A O 1
ATOM 649 N N . TYR A 1 84 ? 8.903 6.482 6.992 1.00 98.44 84 TYR A N 1
ATOM 650 C CA . TYR A 1 84 ? 7.869 7.414 7.413 1.00 98.44 84 TYR A CA 1
ATOM 651 C C . TYR A 1 84 ? 6.680 6.683 8.027 1.00 98.44 84 TYR A C 1
ATOM 653 O O . TYR A 1 84 ? 6.328 6.939 9.176 1.00 98.44 84 TYR A O 1
ATOM 661 N N . LEU A 1 85 ? 6.106 5.717 7.307 1.00 98.12 85 LEU A N 1
ATOM 662 C CA . LEU A 1 85 ? 4.967 4.944 7.794 1.00 98.12 85 LEU A CA 1
ATOM 663 C C . LEU A 1 85 ? 5.325 4.188 9.079 1.00 98.12 85 LEU A C 1
ATOM 665 O O . LEU A 1 85 ? 4.579 4.249 10.050 1.00 98.12 85 LEU A O 1
ATOM 669 N N . SER A 1 86 ? 6.502 3.559 9.145 1.00 97.06 86 SER A N 1
ATOM 670 C CA . SER A 1 86 ? 6.937 2.832 10.349 1.00 97.06 86 SER A CA 1
ATOM 671 C C . SER A 1 86 ? 7.050 3.726 11.589 1.00 97.06 86 SER A C 1
ATOM 673 O O . SER A 1 86 ? 6.856 3.239 12.698 1.00 97.06 86 SER A O 1
ATOM 675 N N . LYS A 1 87 ? 7.368 5.016 11.427 1.00 97.56 87 LYS A N 1
ATOM 676 C CA . LYS A 1 87 ? 7.513 5.963 12.545 1.00 97.56 87 LYS A CA 1
ATOM 677 C C . LYS A 1 87 ? 6.213 6.690 12.887 1.00 97.56 87 LYS A C 1
ATOM 679 O O . LYS A 1 87 ? 5.953 6.933 14.059 1.00 97.56 87 LYS A O 1
ATOM 684 N N . ASN A 1 88 ? 5.405 7.016 11.880 1.00 97.69 88 ASN A N 1
ATOM 685 C CA . ASN A 1 88 ? 4.290 7.956 12.008 1.00 97.69 88 ASN A CA 1
ATOM 686 C C . ASN A 1 88 ? 2.909 7.289 11.920 1.00 97.69 88 ASN A C 1
ATOM 688 O O . ASN A 1 88 ? 1.893 7.979 12.019 1.00 97.69 88 ASN A O 1
ATOM 692 N N . HIS A 1 89 ? 2.829 5.961 11.734 1.00 96.25 89 HIS A N 1
ATOM 693 C CA . HIS A 1 89 ? 1.535 5.295 11.563 1.00 96.25 89 HIS A CA 1
ATOM 694 C C . HIS A 1 89 ? 0.611 5.424 12.775 1.00 96.25 89 HIS A C 1
ATOM 696 O O . HIS A 1 89 ? -0.599 5.383 12.589 1.00 96.25 89 HIS A O 1
ATOM 702 N N . ASN A 1 90 ? 1.130 5.550 14.002 1.00 95.81 90 ASN A N 1
ATOM 703 C CA . ASN A 1 90 ? 0.320 5.712 15.219 1.00 95.81 90 ASN A CA 1
ATOM 704 C C . ASN A 1 90 ? -0.851 4.706 15.320 1.00 95.81 90 ASN A C 1
ATOM 706 O O . ASN A 1 90 ? -1.946 5.040 15.763 1.00 95.81 90 ASN A O 1
ATOM 710 N N . ASN A 1 91 ? -0.626 3.459 14.879 1.00 96.75 91 ASN A N 1
ATOM 711 C CA . ASN A 1 91 ? -1.633 2.389 14.783 1.00 96.75 91 ASN A CA 1
ATOM 712 C C . ASN A 1 91 ? -2.869 2.703 13.899 1.00 96.75 91 ASN A C 1
ATOM 714 O O . ASN A 1 91 ? -3.866 1.992 14.001 1.00 96.75 91 ASN A O 1
ATOM 718 N N . CYS A 1 92 ? -2.820 3.689 12.995 1.00 97.12 92 CYS A N 1
ATOM 719 C CA . CYS A 1 92 ? -3.956 4.039 12.126 1.00 97.12 92 CYS A CA 1
ATOM 720 C C . CYS A 1 92 ? -4.404 2.897 11.195 1.00 97.12 92 CYS A C 1
ATOM 722 O O . CYS A 1 92 ? -5.567 2.834 10.808 1.00 97.12 92 CYS A O 1
ATOM 724 N N . PHE A 1 93 ? -3.505 1.960 10.884 1.00 97.81 93 PHE A N 1
ATOM 725 C CA . PHE A 1 93 ? -3.794 0.784 10.064 1.00 97.81 93 PHE A CA 1
ATOM 726 C C . PHE A 1 93 ? -4.350 -0.414 10.850 1.00 97.81 93 PHE A C 1
ATOM 728 O O . PHE A 1 93 ? -4.672 -1.443 10.260 1.00 97.81 93 PHE A O 1
ATOM 735 N N . VAL A 1 94 ? -4.491 -0.324 12.177 1.00 96.56 94 VAL A N 1
ATOM 736 C CA . VAL A 1 94 ? -5.036 -1.442 12.956 1.00 96.56 94 VAL A CA 1
ATOM 737 C C . VAL A 1 94 ? -6.476 -1.719 12.528 1.00 96.56 94 VAL A C 1
ATOM 739 O O . VAL A 1 94 ? -7.349 -0.854 12.589 1.00 96.56 94 VAL A O 1
ATOM 742 N N . GLY A 1 95 ? -6.733 -2.962 12.120 1.00 95.50 95 GLY A N 1
ATOM 743 C CA . GLY A 1 95 ? -8.051 -3.395 11.657 1.00 95.50 95 GLY A CA 1
ATOM 744 C C . GLY A 1 95 ? -8.290 -3.227 10.155 1.00 95.50 95 GLY A C 1
ATOM 745 O O . GLY A 1 95 ? -9.343 -3.663 9.688 1.00 95.50 9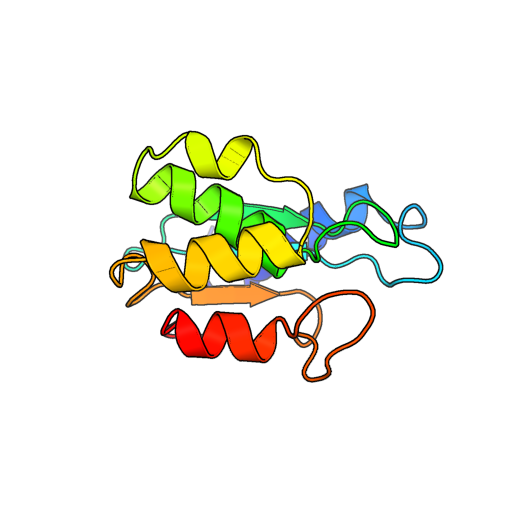5 GLY A O 1
ATOM 746 N N . THR A 1 96 ? -7.342 -2.659 9.402 1.00 98.00 96 THR A N 1
ATOM 747 C CA . THR A 1 96 ? -7.419 -2.617 7.936 1.00 98.00 96 THR A CA 1
ATOM 748 C C . THR A 1 96 ? -7.065 -3.975 7.329 1.00 98.00 96 THR A C 1
ATOM 750 O O . THR A 1 96 ? -6.389 -4.806 7.942 1.00 98.00 96 THR A O 1
ATOM 753 N N . SER A 1 97 ? -7.561 -4.216 6.120 1.00 98.19 97 SER A N 1
ATOM 754 C CA . SER A 1 97 ? -7.243 -5.380 5.295 1.00 98.19 97 SER A CA 1
ATOM 755 C C . SER A 1 97 ? -6.540 -4.930 4.019 1.00 98.19 97 SER A C 1
ATOM 757 O O . SER A 1 97 ? -6.815 -3.848 3.501 1.00 98.19 97 SER A O 1
ATOM 759 N N . VAL A 1 98 ? -5.649 -5.765 3.509 1.00 98.25 98 VAL A N 1
ATOM 760 C CA . VAL A 1 98 ? -4.888 -5.543 2.280 1.00 98.25 98 VAL A CA 1
ATOM 761 C C . VAL A 1 98 ? -5.270 -6.640 1.299 1.00 98.25 98 VAL A C 1
ATOM 763 O O . VAL A 1 98 ? -5.367 -7.791 1.692 1.00 98.25 98 VAL A O 1
ATOM 766 N N . PHE A 1 99 ? -5.484 -6.291 0.034 1.00 98.38 99 PHE A N 1
ATOM 767 C CA . PHE A 1 99 ? -5.688 -7.247 -1.052 1.00 98.38 99 PHE A CA 1
ATOM 768 C C . PHE A 1 99 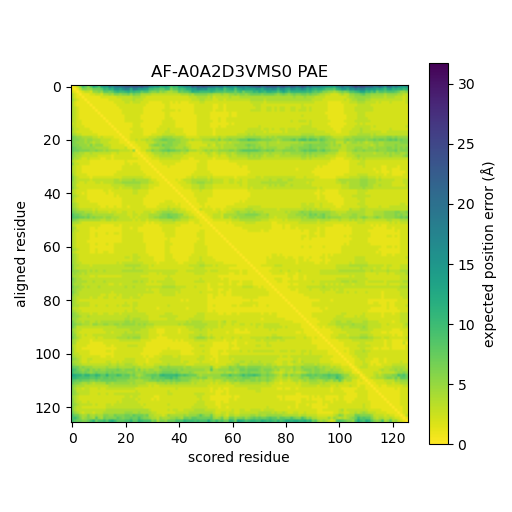? -4.678 -6.934 -2.148 1.00 98.38 99 PHE A C 1
ATOM 770 O O . PHE A 1 99 ? -4.803 -5.910 -2.819 1.00 98.38 99 PHE A O 1
ATOM 777 N N . THR A 1 100 ? -3.679 -7.794 -2.314 1.00 98.25 100 THR A N 1
ATOM 778 C CA . THR A 1 100 ? -2.613 -7.638 -3.313 1.00 98.25 100 THR A CA 1
ATOM 779 C C . THR A 1 100 ? -2.685 -8.748 -4.355 1.00 98.25 100 THR A C 1
ATOM 781 O O . THR A 1 100 ? -2.987 -9.895 -4.031 1.00 98.25 100 THR A O 1
ATOM 784 N N . THR A 1 101 ? -2.422 -8.420 -5.618 1.00 98.12 101 THR A N 1
ATOM 785 C CA . THR A 1 101 ? -2.521 -9.381 -6.731 1.00 98.12 101 THR A CA 1
ATOM 786 C C . THR A 1 101 ? -1.359 -10.371 -6.786 1.00 98.12 101 THR A C 1
ATOM 788 O O . THR A 1 101 ? -1.414 -11.336 -7.545 1.00 98.12 101 THR A O 1
ATOM 791 N N . LEU A 1 102 ? -0.297 -10.120 -6.022 1.00 97.38 102 LEU A N 1
ATOM 792 C CA . LEU A 1 102 ? 0.866 -10.988 -5.884 1.00 97.38 102 LEU A CA 1
ATOM 793 C C . LEU A 1 102 ? 1.333 -10.986 -4.426 1.00 97.38 102 LEU A C 1
ATOM 795 O O . LEU A 1 102 ? 1.119 -10.006 -3.711 1.00 97.38 102 LEU A O 1
ATOM 799 N N . GLU A 1 103 ? 1.970 -12.073 -3.993 1.00 96.88 103 GLU A N 1
ATOM 800 C CA . GLU A 1 103 ? 2.539 -12.183 -2.649 1.00 96.88 103 GLU A CA 1
ATOM 801 C C . GLU A 1 103 ? 3.500 -11.010 -2.346 1.00 96.88 103 GLU A C 1
ATOM 803 O O . GLU A 1 103 ? 4.386 -10.732 -3.165 1.00 96.88 103 GLU A O 1
ATOM 808 N N . PRO A 1 104 ? 3.364 -10.331 -1.187 1.00 96.12 104 PRO A N 1
ATOM 809 C CA . PRO A 1 104 ? 4.270 -9.256 -0.804 1.00 96.12 104 PRO A CA 1
ATOM 810 C C . PRO A 1 104 ? 5.717 -9.722 -0.692 1.00 96.12 104 PRO A C 1
ATOM 812 O O . PRO A 1 104 ? 6.009 -10.768 -0.112 1.00 96.12 104 PRO A O 1
ATOM 815 N N . CYS A 1 105 ? 6.659 -8.910 -1.173 1.00 95.12 105 CYS A N 1
ATOM 816 C CA . CYS A 1 105 ? 8.070 -9.283 -1.117 1.00 95.12 105 CYS A CA 1
ATOM 817 C C . CYS A 1 105 ? 8.575 -9.428 0.333 1.00 95.12 105 CYS A C 1
ATOM 819 O O . CYS A 1 105 ? 8.351 -8.562 1.187 1.00 95.12 105 CYS A O 1
ATOM 821 N N . SER A 1 106 ? 9.315 -10.506 0.597 1.00 94.88 106 SER A N 1
ATOM 822 C CA . SER A 1 106 ? 9.859 -10.873 1.917 1.00 94.88 106 SER A CA 1
ATOM 823 C C . SER A 1 106 ? 11.374 -10.676 2.054 1.00 94.88 106 SER A C 1
ATOM 825 O O . SER A 1 106 ? 11.945 -10.945 3.104 1.00 94.88 106 SER A O 1
ATOM 827 N N . HIS A 1 107 ? 12.043 -10.198 1.004 1.00 91.56 107 HIS A N 1
ATOM 828 C CA . HIS A 1 107 ? 13.479 -9.932 0.999 1.00 91.56 107 HIS A CA 1
ATOM 829 C C . HIS A 1 107 ? 13.760 -8.433 0.874 1.00 91.56 107 HIS A C 1
ATOM 831 O O . HIS A 1 107 ? 12.940 -7.664 0.371 1.00 91.56 107 HIS A O 1
ATOM 837 N N . ILE A 1 108 ? 14.950 -8.023 1.309 1.00 90.88 108 ILE A N 1
ATOM 838 C CA . ILE A 1 108 ? 15.460 -6.668 1.106 1.00 90.88 108 ILE A CA 1
ATOM 839 C C . ILE A 1 108 ? 16.219 -6.657 -0.222 1.00 90.88 108 ILE A C 1
ATOM 841 O O . ILE A 1 108 ? 17.237 -7.333 -0.362 1.00 90.88 108 ILE A O 1
ATOM 845 N N . GLY A 1 109 ? 15.698 -5.920 -1.202 1.00 84.06 109 GLY A N 1
ATOM 846 C CA . GLY A 1 109 ? 16.327 -5.727 -2.508 1.00 84.06 109 GLY A CA 1
ATOM 847 C C . GLY A 1 109 ? 16.805 -4.286 -2.677 1.00 84.06 109 GLY A C 1
ATOM 848 O O . GLY A 1 109 ? 17.411 -3.704 -1.782 1.00 84.06 109 GLY A O 1
ATOM 849 N N . LYS A 1 110 ? 16.478 -3.677 -3.825 1.00 82.12 110 LYS A N 1
ATOM 850 C CA . LYS A 1 110 ? 16.628 -2.221 -4.024 1.00 82.12 110 LYS A CA 1
ATOM 851 C C . LYS A 1 110 ? 15.688 -1.413 -3.121 1.00 82.12 110 LYS A C 1
ATOM 853 O O . LYS A 1 110 ? 15.967 -0.260 -2.810 1.00 82.12 110 LYS A O 1
ATOM 858 N N . THR A 1 111 ? 14.573 -2.022 -2.730 1.00 86.44 111 THR A N 1
ATOM 859 C CA . THR A 1 111 ? 13.557 -1.483 -1.828 1.00 86.44 111 THR A CA 1
ATOM 860 C C . THR A 1 111 ? 13.435 -2.387 -0.591 1.00 86.44 111 THR A C 1
ATOM 862 O O . THR A 1 111 ? 13.783 -3.574 -0.663 1.00 86.44 111 THR A O 1
ATOM 865 N N . PRO A 1 112 ? 12.988 -1.860 0.565 1.00 92.12 112 PRO A N 1
ATOM 866 C CA . PRO A 1 112 ? 12.752 -2.692 1.743 1.00 92.12 112 PRO A CA 1
ATOM 867 C C . PRO A 1 112 ? 11.554 -3.642 1.554 1.00 92.12 112 PRO A C 1
ATOM 869 O O . PRO A 1 112 ? 10.699 -3.416 0.699 1.00 92.12 112 PRO A O 1
ATOM 872 N N . SER A 1 113 ? 11.463 -4.684 2.386 1.00 96.00 113 SER A N 1
ATOM 873 C CA . SER A 1 113 ? 10.397 -5.694 2.300 1.00 96.00 113 SER A CA 1
ATOM 874 C C . SER A 1 113 ? 9.004 -5.115 2.588 1.00 96.00 113 SER A C 1
ATOM 876 O O . SER A 1 113 ? 8.779 -4.459 3.612 1.00 96.00 113 SER A O 1
ATOM 878 N N . CYS A 1 114 ? 8.050 -5.405 1.699 1.00 96.69 114 CYS A N 1
ATOM 879 C CA . CYS A 1 114 ? 6.635 -5.080 1.885 1.00 96.69 114 CYS A CA 1
ATOM 880 C C . CYS A 1 114 ? 6.013 -5.930 2.997 1.00 96.69 114 CYS A C 1
ATOM 882 O O . CYS A 1 114 ? 5.274 -5.395 3.821 1.00 96.69 114 CYS A O 1
ATOM 884 N N . ALA A 1 115 ? 6.358 -7.220 3.078 1.00 97.12 115 ALA A N 1
ATOM 885 C CA . ALA A 1 115 ? 5.892 -8.105 4.146 1.00 97.12 115 ALA A CA 1
ATOM 886 C C . ALA A 1 115 ? 6.273 -7.571 5.543 1.00 97.12 115 ALA A C 1
ATOM 888 O O . ALA A 1 115 ? 5.418 -7.483 6.428 1.00 97.12 115 ALA A O 1
ATOM 889 N N . ASP A 1 116 ? 7.519 -7.115 5.717 1.00 96.69 116 ASP A N 1
ATOM 890 C CA . ASP A 1 116 ? 7.979 -6.510 6.974 1.00 96.69 116 ASP A CA 1
ATOM 891 C C . ASP A 1 116 ? 7.209 -5.232 7.322 1.00 96.69 116 ASP A C 1
ATOM 893 O O . ASP A 1 116 ? 6.873 -4.998 8.486 1.00 96.69 116 ASP A O 1
ATOM 897 N N . LEU A 1 117 ? 6.931 -4.383 6.325 1.00 97.25 117 LEU A N 1
ATOM 898 C CA . LEU A 1 117 ? 6.162 -3.157 6.531 1.00 97.25 117 LEU A CA 1
ATOM 899 C C . LEU A 1 117 ? 4.727 -3.478 6.963 1.00 97.25 117 LEU A C 1
ATOM 901 O O . LEU A 1 117 ? 4.265 -2.944 7.968 1.00 97.25 117 LEU A O 1
ATOM 905 N N . LEU A 1 118 ? 4.041 -4.378 6.257 1.00 97.31 118 LEU A N 1
ATOM 906 C CA . LEU A 1 118 ? 2.674 -4.799 6.585 1.00 97.31 118 LEU A CA 1
ATOM 907 C C . LEU A 1 118 ? 2.583 -5.362 8.012 1.00 97.31 118 LEU A C 1
ATOM 909 O O . LEU A 1 118 ? 1.657 -5.027 8.755 1.00 97.31 118 LEU A O 1
ATOM 913 N N . CYS A 1 119 ? 3.583 -6.149 8.420 1.00 96.50 119 CYS A N 1
ATOM 914 C CA . CYS A 1 119 ? 3.699 -6.666 9.781 1.00 96.50 119 CYS A CA 1
ATOM 915 C C . CYS A 1 119 ? 3.836 -5.532 10.815 1.00 96.50 119 CYS A C 1
ATOM 917 O O . CYS A 1 119 ? 3.065 -5.471 11.776 1.00 96.50 119 CYS A O 1
ATOM 919 N N . LYS A 1 120 ? 4.746 -4.570 10.590 1.00 96.56 120 LYS A N 1
ATOM 920 C CA . LYS A 1 120 ? 4.942 -3.402 11.477 1.00 96.56 120 LYS A CA 1
ATOM 921 C C . LYS A 1 120 ? 3.683 -2.547 11.622 1.00 96.56 120 LYS A C 1
ATOM 923 O O . LYS A 1 120 ? 3.394 -2.059 12.713 1.00 96.56 120 LYS A O 1
ATOM 928 N N . LEU A 1 121 ? 2.923 -2.390 10.539 1.00 97.31 121 LEU A N 1
ATOM 929 C CA . LEU A 1 121 ? 1.691 -1.600 10.521 1.00 97.31 121 LEU A CA 1
ATOM 930 C C . LEU A 1 121 ? 0.491 -2.313 11.166 1.00 97.31 121 LEU A C 1
ATOM 932 O O . LEU A 1 121 ? -0.536 -1.669 11.378 1.00 97.31 121 LEU A O 1
ATOM 936 N N . LYS A 1 122 ? 0.629 -3.595 11.541 1.00 96.31 122 LYS A N 1
ATOM 937 C CA . LYS A 1 122 ? -0.404 -4.410 12.208 1.00 96.31 122 LYS A CA 1
ATOM 938 C C . LYS A 1 122 ? -1.688 -4.550 11.382 1.00 96.31 122 LYS A C 1
ATOM 940 O O . LYS A 1 122 ? -2.800 -4.434 11.906 1.00 96.31 122 LYS A O 1
ATOM 945 N N . ILE A 1 123 ? -1.519 -4.805 10.087 1.00 95.88 123 ILE A N 1
ATOM 946 C CA . ILE A 1 123 ? -2.620 -5.130 9.177 1.00 95.88 123 ILE A CA 1
ATOM 947 C C . ILE A 1 123 ? -3.351 -6.379 9.686 1.00 95.88 123 ILE A C 1
ATOM 949 O O . ILE A 1 123 ? -2.726 -7.360 10.084 1.00 95.88 123 ILE A O 1
ATOM 953 N N . LYS A 1 124 ? -4.689 -6.348 9.682 1.00 92.88 124 LYS A N 1
ATOM 954 C CA . LYS A 1 124 ? -5.521 -7.438 10.217 1.00 92.88 124 LYS A CA 1
ATOM 955 C C . LYS A 1 124 ? -5.557 -8.651 9.292 1.00 92.88 124 LYS A C 1
ATOM 957 O O . LYS A 1 124 ? -5.629 -9.779 9.772 1.00 92.88 124 LYS A O 1
ATOM 962 N N . LYS A 1 125 ? -5.608 -8.412 7.983 1.00 90.50 125 LYS A N 1
ATOM 963 C CA . LYS A 1 125 ? -5.793 -9.452 6.971 1.00 90.50 125 LYS A CA 1
ATOM 964 C C . LYS A 1 125 ? -5.059 -9.095 5.680 1.00 90.50 125 LYS A C 1
ATOM 966 O O . LYS A 1 125 ? -5.122 -7.941 5.257 1.00 90.50 125 LYS A O 1
ATOM 971 N N . LEU A 1 126 ? -4.428 -10.104 5.087 1.00 83.81 126 LEU A N 1
ATOM 972 C CA . LEU A 1 126 ? -3.901 -10.127 3.724 1.00 83.81 126 LEU A CA 1
ATOM 973 C C . LEU A 1 126 ? -4.775 -11.045 2.851 1.00 83.81 126 LEU A C 1
ATOM 975 O O . LEU A 1 126 ? -5.359 -11.997 3.429 1.00 83.81 126 LEU A O 1
#

Radius of gyration: 13.42 Å; Cα contacts (8 Å, |Δi|>4): 247; chains: 1; bounding box: 40×28×35 Å